Protein AF-A0A3N1HQ84-F1 (afdb_monomer_lite)

Organism: NCBI:txid763993

Structure (mmCIF, N/CA/C/O backbone):
data_AF-A0A3N1HQ84-F1
#
_entry.id   AF-A0A3N1HQ84-F1
#
loop_
_atom_site.group_PDB
_atom_site.id
_atom_site.type_symbol
_atom_site.label_atom_id
_atom_site.label_alt_id
_atom_site.label_comp_id
_atom_site.label_asym_id
_atom_site.label_entity_id
_atom_site.label_seq_id
_atom_site.pdbx_PDB_ins_code
_atom_site.Cartn_x
_atom_site.Cartn_y
_atom_site.Cartn_z
_atom_site.occupancy
_atom_site.B_iso_or_equiv
_atom_site.auth_seq_id
_atom_site.auth_comp_id
_atom_site.auth_asym_id
_atom_site.auth_atom_id
_atom_site.pdbx_PDB_model_num
ATOM 1 N N . MET A 1 1 ? -3.058 -2.959 1.083 1.00 93.50 1 MET A N 1
ATOM 2 C CA . MET A 1 1 ? -1.726 -3.457 0.682 1.00 93.50 1 MET A CA 1
ATOM 3 C C . MET A 1 1 ? -0.892 -2.262 0.289 1.00 93.50 1 MET A C 1
ATOM 5 O O . MET A 1 1 ? -1.450 -1.358 -0.310 1.00 93.50 1 MET A O 1
ATOM 9 N N . ASP A 1 2 ? 0.377 -2.243 0.658 1.00 95.50 2 ASP A N 1
ATOM 10 C CA . ASP A 1 2 ? 1.317 -1.167 0.342 1.00 95.50 2 ASP A CA 1
ATOM 11 C C . ASP A 1 2 ? 2.082 -1.415 -0.986 1.00 95.50 2 ASP A C 1
ATOM 13 O O . ASP A 1 2 ? 2.027 -2.524 -1.538 1.00 95.50 2 ASP A O 1
ATOM 17 N N . SER A 1 3 ? 2.761 -0.390 -1.516 1.00 95.62 3 SER A N 1
ATOM 18 C CA . SER A 1 3 ? 3.604 -0.446 -2.715 1.00 95.62 3 SER A CA 1
ATOM 19 C C . SER A 1 3 ? 4.719 -1.486 -2.585 1.00 95.62 3 SER A C 1
ATOM 21 O O . SER A 1 3 ? 4.910 -2.265 -3.518 1.00 95.62 3 SER A O 1
ATOM 23 N N . SER A 1 4 ? 5.362 -1.616 -1.420 1.00 95.19 4 SER A N 1
ATOM 24 C CA . SER A 1 4 ? 6.412 -2.619 -1.163 1.00 95.19 4 SER A CA 1
ATOM 25 C C . SER A 1 4 ? 5.963 -4.055 -1.484 1.00 95.19 4 SER A C 1
ATOM 27 O O . SER A 1 4 ? 6.669 -4.822 -2.146 1.00 95.19 4 SER A O 1
ATOM 29 N N . VAL A 1 5 ? 4.737 -4.426 -1.107 1.00 96.00 5 VAL A N 1
ATOM 30 C CA . VAL A 1 5 ? 4.153 -5.734 -1.445 1.00 96.00 5 VAL A CA 1
ATOM 31 C C . VAL A 1 5 ? 3.783 -5.795 -2.926 1.00 96.00 5 VAL A C 1
ATOM 33 O O . VAL A 1 5 ? 4.063 -6.794 -3.589 1.00 96.00 5 VAL A O 1
ATOM 36 N N . LEU A 1 6 ? 3.176 -4.739 -3.477 1.00 96.31 6 LEU A N 1
ATOM 37 C CA . LEU A 1 6 ? 2.746 -4.7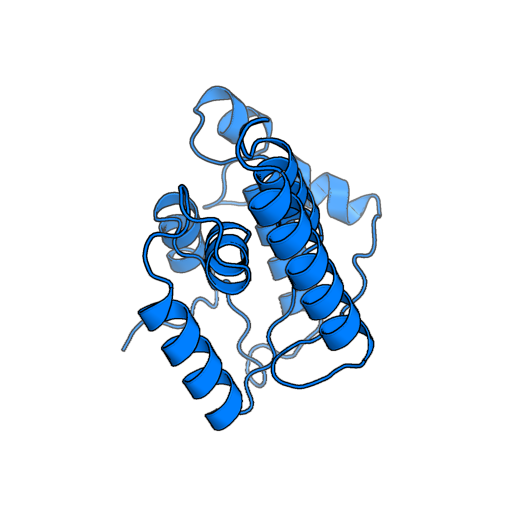11 -4.878 1.00 96.31 6 LEU A CA 1
ATOM 38 C C . LEU A 1 6 ? 3.932 -4.815 -5.858 1.00 96.31 6 LEU A C 1
ATOM 40 O O . LEU A 1 6 ? 3.831 -5.512 -6.870 1.00 96.31 6 LEU A O 1
ATOM 44 N N . ILE A 1 7 ? 5.077 -4.218 -5.517 1.00 97.00 7 ILE A N 1
ATOM 45 C CA . ILE A 1 7 ? 6.364 -4.352 -6.216 1.00 97.00 7 ILE A CA 1
ATOM 46 C C . ILE A 1 7 ? 6.785 -5.825 -6.314 1.00 97.00 7 ILE A C 1
ATOM 48 O O . ILE A 1 7 ? 7.192 -6.288 -7.385 1.00 97.00 7 ILE A O 1
ATOM 52 N N . ASN A 1 8 ? 6.629 -6.588 -5.229 1.00 96.44 8 ASN A N 1
ATOM 53 C CA . ASN A 1 8 ? 6.919 -8.023 -5.200 1.00 96.44 8 ASN A CA 1
ATOM 54 C C . ASN A 1 8 ? 5.902 -8.837 -6.014 1.00 96.44 8 ASN A C 1
ATOM 56 O O . ASN A 1 8 ? 6.293 -9.754 -6.738 1.00 96.44 8 ASN A O 1
ATOM 60 N N . VAL A 1 9 ? 4.614 -8.472 -5.969 1.00 95.38 9 VAL A N 1
ATOM 61 C CA . VAL A 1 9 ? 3.558 -9.112 -6.777 1.00 95.38 9 VAL A CA 1
ATOM 62 C C . VAL A 1 9 ? 3.862 -9.004 -8.274 1.00 95.38 9 VAL A C 1
ATOM 64 O O . VAL A 1 9 ? 3.767 -9.997 -9.000 1.00 95.38 9 VAL A O 1
ATOM 67 N N . ILE A 1 10 ? 4.258 -7.821 -8.755 1.00 96.00 10 ILE A N 1
ATOM 68 C CA . ILE A 1 10 ? 4.587 -7.629 -10.177 1.00 96.00 10 ILE A CA 1
ATOM 69 C C . ILE A 1 10 ? 6.023 -8.072 -10.517 1.00 96.00 10 ILE A C 1
ATOM 71 O O . ILE A 1 10 ? 6.321 -8.403 -11.672 1.00 96.00 10 ILE A O 1
ATOM 75 N N . GLY A 1 11 ? 6.886 -8.179 -9.506 1.00 94.12 11 GLY A N 1
ATOM 76 C CA . GLY A 1 11 ? 8.225 -8.752 -9.586 1.00 94.12 11 GLY A CA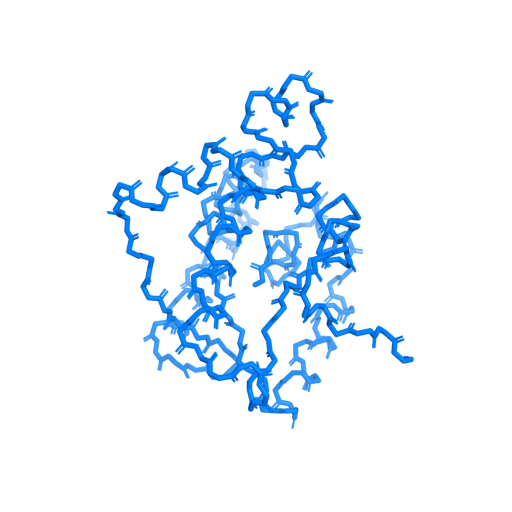 1
ATOM 77 C C . GLY A 1 11 ? 9.254 -7.823 -10.225 1.00 94.12 11 GLY A C 1
ATOM 78 O O . GLY A 1 11 ? 9.952 -8.249 -11.148 1.00 94.12 11 GLY A O 1
ATOM 79 N N . ILE A 1 12 ? 9.349 -6.571 -9.761 1.00 92.12 12 ILE A N 1
ATOM 80 C CA . ILE A 1 12 ? 10.427 -5.653 -10.172 1.00 92.12 12 ILE A CA 1
ATOM 81 C C . ILE A 1 12 ? 11.756 -6.195 -9.630 1.00 92.12 12 ILE A C 1
ATOM 83 O O . ILE A 1 12 ? 12.012 -6.129 -8.435 1.00 92.12 12 ILE A O 1
ATOM 87 N N . ARG A 1 13 ? 12.628 -6.739 -10.488 1.00 84.12 13 ARG A N 1
ATOM 88 C CA . ARG A 1 13 ? 13.791 -7.552 -10.055 1.00 84.12 13 ARG A CA 1
ATOM 89 C C . ARG A 1 13 ? 14.791 -6.838 -9.140 1.00 84.12 13 ARG A C 1
ATOM 91 O O . ARG A 1 13 ? 15.490 -7.507 -8.395 1.00 84.12 13 ARG A O 1
ATOM 98 N N . MET A 1 14 ? 14.891 -5.516 -9.240 1.00 80.50 14 MET A N 1
ATOM 99 C CA . MET A 1 14 ? 15.855 -4.720 -8.468 1.00 80.50 14 MET A CA 1
ATOM 100 C C . MET A 1 14 ? 15.326 -4.288 -7.098 1.00 80.50 14 MET A C 1
ATOM 102 O O . MET A 1 14 ? 16.087 -3.760 -6.297 1.00 80.50 14 MET A O 1
ATOM 106 N N . GLU A 1 15 ? 14.032 -4.478 -6.851 1.00 84.44 15 GLU A N 1
ATOM 107 C CA . GLU A 1 15 ? 13.332 -3.930 -5.685 1.00 84.44 15 GLU A CA 1
ATOM 108 C C . GLU A 1 15 ? 12.472 -4.977 -4.969 1.00 84.44 15 GLU A C 1
ATOM 110 O O . GLU A 1 15 ? 12.165 -4.832 -3.793 1.00 84.44 15 GLU A O 1
ATOM 115 N N . ALA A 1 16 ? 12.090 -6.053 -5.657 1.00 83.31 16 ALA A N 1
ATOM 116 C CA . ALA A 1 16 ? 11.394 -7.175 -5.059 1.00 83.31 16 ALA A CA 1
ATOM 117 C C . ALA A 1 16 ? 12.362 -7.959 -4.162 1.00 83.31 16 ALA A C 1
ATOM 119 O O . ALA A 1 16 ? 13.305 -8.587 -4.644 1.00 83.31 16 ALA A O 1
ATOM 120 N N . GLN A 1 17 ? 12.117 -7.896 -2.857 1.00 81.38 17 GLN A N 1
ATOM 121 C CA . GLN A 1 17 ? 12.962 -8.490 -1.824 1.00 81.38 17 GLN A CA 1
ATOM 122 C C . GLN A 1 17 ? 12.521 -9.904 -1.432 1.00 81.38 17 GLN A C 1
ATOM 124 O O . GLN A 1 17 ? 13.363 -10.704 -1.038 1.00 81.38 17 GLN A O 1
ATOM 129 N N . ASP A 1 18 ? 11.228 -10.225 -1.551 1.00 88.31 18 ASP A N 1
ATOM 130 C CA . ASP A 1 18 ? 10.665 -11.473 -1.026 1.00 88.31 18 ASP A CA 1
ATOM 131 C C . ASP A 1 18 ? 9.432 -11.954 -1.819 1.00 88.31 18 ASP A C 1
ATOM 133 O O . ASP A 1 18 ? 8.301 -12.057 -1.332 1.00 88.31 18 ASP A O 1
ATOM 137 N N . VAL A 1 19 ? 9.644 -12.217 -3.113 1.00 89.62 19 VAL A N 1
ATOM 138 C CA . VAL A 1 19 ? 8.583 -12.629 -4.051 1.00 89.62 19 VAL A CA 1
ATOM 139 C C . VAL A 1 19 ? 7.880 -13.907 -3.591 1.00 89.62 19 VAL A C 1
ATOM 141 O O . VAL A 1 19 ? 6.660 -14.022 -3.734 1.00 89.62 19 VAL A O 1
ATOM 144 N N . ASP A 1 20 ? 8.629 -14.868 -3.052 1.00 90.25 20 ASP A N 1
ATOM 145 C CA . ASP A 1 20 ? 8.076 -16.157 -2.646 1.00 90.25 20 ASP A CA 1
ATOM 146 C C . ASP A 1 20 ? 7.249 -16.037 -1.362 1.00 90.25 20 ASP A C 1
ATOM 148 O O . ASP A 1 20 ? 6.128 -16.560 -1.331 1.00 90.25 20 ASP A O 1
ATOM 152 N N . ALA A 1 21 ? 7.696 -15.265 -0.360 1.00 91.06 21 ALA A N 1
ATOM 153 C CA . ALA A 1 21 ? 6.867 -15.002 0.817 1.00 91.06 21 ALA A CA 1
ATOM 154 C C . ALA A 1 21 ? 5.599 -14.218 0.458 1.00 91.06 21 ALA A C 1
ATOM 156 O O . ALA A 1 21 ? 4.519 -14.527 0.964 1.00 91.06 21 ALA A O 1
ATOM 157 N N . VAL A 1 22 ? 5.674 -13.248 -0.462 1.00 93.50 22 VAL A N 1
ATOM 158 C CA . VAL A 1 22 ? 4.483 -12.509 -0.917 1.00 93.50 22 VAL A CA 1
ATOM 159 C C . VAL A 1 22 ? 3.502 -13.423 -1.651 1.00 93.50 22 VAL A C 1
ATOM 161 O O . VAL A 1 22 ? 2.293 -13.348 -1.414 1.00 93.50 22 VAL A O 1
ATOM 164 N N . ARG A 1 23 ? 3.989 -14.335 -2.498 1.00 91.94 23 ARG A N 1
ATOM 165 C CA . ARG A 1 23 ? 3.143 -15.343 -3.161 1.00 91.94 23 ARG A CA 1
ATOM 166 C C . ARG A 1 23 ? 2.473 -16.275 -2.160 1.00 91.94 23 ARG A C 1
ATOM 168 O O . ARG A 1 23 ? 1.268 -16.513 -2.270 1.00 91.94 23 ARG A O 1
ATOM 175 N N . GLN A 1 24 ? 3.220 -16.768 -1.175 1.00 93.00 24 GLN A N 1
ATOM 176 C CA . GLN A 1 24 ? 2.661 -17.585 -0.103 1.00 93.00 24 GLN A CA 1
ATOM 177 C C . GLN A 1 24 ? 1.607 -16.801 0.695 1.00 93.00 24 GLN A C 1
ATOM 179 O O . GLN A 1 24 ? 0.497 -17.295 0.903 1.00 93.00 24 GLN A O 1
ATOM 184 N N . GLY A 1 25 ? 1.907 -15.553 1.059 1.00 92.50 25 GLY A N 1
ATOM 185 C CA . GLY A 1 25 ? 1.001 -14.669 1.786 1.00 92.50 25 GLY A CA 1
ATOM 186 C C . GLY A 1 25 ? -0.283 -14.342 1.016 1.00 92.50 25 GLY A C 1
ATOM 187 O O . GLY A 1 25 ? -1.346 -14.215 1.634 1.00 92.50 25 GLY A O 1
ATOM 188 N N . LEU A 1 26 ? -0.226 -14.244 -0.320 1.00 92.25 26 LEU A N 1
ATOM 189 C CA . LEU A 1 26 ? -1.415 -14.154 -1.178 1.00 92.25 26 LEU A CA 1
ATOM 190 C C . LEU A 1 26 ? -2.228 -15.452 -1.131 1.00 92.25 26 LEU A C 1
ATOM 192 O O . LEU A 1 26 ? -3.440 -15.401 -0.930 1.00 92.25 26 LEU A O 1
ATOM 196 N N . ALA A 1 27 ? -1.581 -16.611 -1.276 1.00 92.31 27 ALA A N 1
ATOM 197 C CA . ALA A 1 27 ? -2.259 -17.907 -1.242 1.00 92.31 27 ALA A CA 1
ATOM 198 C C . ALA A 1 27 ? -2.952 -18.171 0.107 1.00 92.31 27 ALA A C 1
ATOM 200 O O . ALA A 1 27 ? -4.056 -18.713 0.154 1.00 92.31 27 ALA A O 1
ATOM 201 N N . GLU A 1 28 ? -2.330 -17.773 1.215 1.00 93.44 28 GLU A N 1
ATOM 202 C CA . GLU A 1 28 ? -2.924 -17.819 2.556 1.00 93.44 28 GLU A CA 1
ATOM 203 C C . GLU A 1 28 ? -4.141 -16.904 2.680 1.00 93.44 28 GLU A C 1
ATOM 205 O O . GLU A 1 28 ? -5.177 -17.336 3.183 1.00 93.44 28 GLU A O 1
ATOM 210 N N . ARG A 1 29 ? -4.065 -15.677 2.156 1.00 92.50 29 ARG A N 1
ATOM 211 C CA . ARG A 1 29 ? -5.195 -14.734 2.144 1.00 92.50 29 ARG A CA 1
ATOM 212 C C . ARG A 1 29 ? -6.364 -15.247 1.313 1.00 92.50 29 ARG A C 1
ATOM 214 O O . ARG A 1 29 ? -7.498 -15.166 1.771 1.00 92.50 29 ARG A O 1
ATOM 221 N N . ILE A 1 30 ? -6.094 -15.841 0.151 1.00 90.25 30 ILE A N 1
ATOM 222 C CA . ILE A 1 30 ? -7.121 -16.496 -0.671 1.00 90.25 30 ILE A CA 1
ATOM 223 C C . ILE A 1 30 ? -7.794 -17.623 0.125 1.00 90.25 30 ILE A C 1
ATOM 225 O O . ILE A 1 30 ? -9.018 -17.644 0.230 1.00 90.25 30 ILE A O 1
ATOM 229 N N . ARG A 1 31 ? -7.012 -18.524 0.742 1.00 92.12 31 ARG A N 1
ATOM 230 C CA . ARG A 1 31 ? -7.546 -19.623 1.571 1.00 92.12 31 ARG A CA 1
ATOM 231 C C . ARG A 1 31 ? -8.352 -19.120 2.770 1.00 92.12 31 ARG A C 1
ATOM 233 O O . ARG A 1 31 ? -9.372 -19.708 3.107 1.00 92.12 31 ARG A O 1
ATOM 240 N N . GLY A 1 32 ? -7.913 -18.027 3.388 1.00 91.19 32 GLY A N 1
ATOM 241 C CA . GLY A 1 32 ? -8.590 -17.376 4.509 1.00 91.19 32 GLY A CA 1
ATOM 242 C C . GLY A 1 32 ? -9.767 -16.481 4.114 1.00 91.19 32 GLY A C 1
ATOM 243 O O . GLY A 1 32 ? -10.316 -15.816 4.985 1.00 91.19 32 GLY A O 1
ATOM 244 N N . SER A 1 33 ? -10.149 -16.424 2.830 1.00 88.94 33 SER A N 1
ATOM 245 C CA . SER A 1 33 ? -11.183 -15.509 2.310 1.00 88.94 33 SER A CA 1
ATOM 246 C C . SER A 1 33 ? -10.921 -14.025 2.624 1.00 88.94 33 SER A C 1
ATOM 248 O O . SER A 1 33 ? -11.842 -13.212 2.698 1.00 88.94 33 SER A O 1
ATOM 250 N N . VAL A 1 34 ? -9.650 -13.653 2.787 1.00 92.12 34 VAL A N 1
ATOM 251 C CA . VAL A 1 34 ? -9.217 -12.275 3.019 1.00 92.12 34 VAL A CA 1
ATOM 252 C C . VAL A 1 34 ? -9.244 -11.515 1.698 1.00 92.12 34 VAL A C 1
ATOM 254 O O . VAL A 1 34 ? -8.657 -11.937 0.699 1.00 92.12 34 VAL A O 1
ATOM 257 N N . ARG A 1 35 ? -9.894 -10.351 1.706 1.00 92.12 35 ARG A N 1
ATOM 258 C CA . ARG A 1 35 ? -9.892 -9.412 0.581 1.00 92.12 35 ARG A CA 1
ATOM 259 C C . ARG A 1 35 ? -8.712 -8.447 0.700 1.00 92.12 35 ARG A C 1
ATOM 261 O O . ARG A 1 35 ? -8.438 -7.919 1.774 1.00 92.12 35 ARG A O 1
ATOM 268 N N . VAL A 1 36 ? -8.031 -8.194 -0.411 1.00 94.38 36 VAL A N 1
ATOM 269 C CA . VAL A 1 36 ? -6.856 -7.322 -0.502 1.00 94.38 36 VAL A CA 1
ATOM 270 C C . VAL A 1 36 ? -7.226 -6.066 -1.278 1.00 94.38 36 VAL A C 1
ATOM 272 O O . VAL A 1 36 ? -7.349 -6.094 -2.501 1.00 94.38 36 VAL A O 1
ATOM 275 N N . GLN A 1 37 ? -7.388 -4.956 -0.559 1.00 93.19 37 GLN A N 1
ATOM 276 C CA . GLN A 1 37 ? -7.563 -3.639 -1.168 1.00 93.19 37 GLN A CA 1
ATOM 277 C C . GLN A 1 37 ? -6.217 -3.048 -1.604 1.00 93.19 37 GLN A C 1
ATOM 279 O O . GLN A 1 37 ? -5.217 -3.149 -0.879 1.00 93.19 37 GLN A O 1
ATOM 284 N N . ILE A 1 38 ? -6.231 -2.396 -2.769 1.00 93.31 38 ILE A N 1
ATOM 285 C CA . ILE A 1 38 ? -5.104 -1.653 -3.339 1.00 93.31 38 ILE A CA 1
ATOM 286 C C . ILE A 1 38 ? -5.392 -0.144 -3.199 1.00 93.31 38 ILE A C 1
ATOM 288 O O . ILE A 1 38 ? -6.259 0.361 -3.913 1.00 93.31 38 ILE A O 1
ATOM 292 N N . PRO A 1 39 ? -4.729 0.563 -2.265 1.00 93.25 39 PRO A N 1
ATOM 293 C CA . PRO A 1 39 ? -4.812 2.016 -2.120 1.00 93.25 39 PRO A CA 1
ATOM 294 C C . PRO A 1 39 ? -4.278 2.739 -3.356 1.00 93.25 39 PRO A C 1
ATOM 296 O O . PRO A 1 39 ? -3.428 2.206 -4.078 1.00 93.25 39 PRO A O 1
ATOM 299 N N . VAL A 1 40 ? -4.721 3.978 -3.580 1.00 92.12 40 VAL A N 1
ATOM 300 C CA . VAL A 1 40 ? -4.279 4.745 -4.758 1.00 92.12 40 VAL A CA 1
ATOM 301 C C . VAL A 1 40 ? -2.791 5.095 -4.683 1.00 92.12 40 VAL A C 1
ATOM 303 O O . VAL A 1 40 ? -2.104 5.024 -5.702 1.00 92.12 40 VAL A O 1
ATOM 306 N N . ALA A 1 41 ? -2.281 5.400 -3.483 1.00 94.25 41 ALA A N 1
ATOM 307 C CA . ALA A 1 41 ? -0.859 5.662 -3.244 1.00 94.25 41 ALA A CA 1
ATOM 308 C C . ALA A 1 41 ? 0.008 4.501 -3.743 1.00 94.25 41 ALA A C 1
ATOM 310 O O . ALA A 1 41 ? 0.883 4.706 -4.582 1.00 94.25 41 ALA A O 1
ATOM 311 N N . ALA A 1 42 ? -0.331 3.271 -3.343 1.00 95.81 42 ALA A N 1
ATOM 312 C CA . ALA A 1 42 ? 0.409 2.079 -3.740 1.00 95.81 42 ALA A CA 1
ATOM 313 C C . ALA A 1 42 ? 0.445 1.888 -5.267 1.00 95.81 42 ALA A C 1
ATOM 315 O O . ALA A 1 42 ? 1.468 1.476 -5.818 1.00 95.81 42 ALA A O 1
ATOM 316 N N . VAL A 1 43 ? -0.651 2.209 -5.970 1.00 95.62 43 VAL A N 1
ATOM 317 C CA . VAL A 1 43 ? -0.699 2.170 -7.442 1.00 95.62 43 VAL A CA 1
ATOM 318 C C . VAL A 1 43 ? 0.250 3.199 -8.052 1.00 95.62 43 VAL A C 1
ATOM 320 O O . VAL A 1 43 ? 1.025 2.855 -8.946 1.00 95.62 43 VAL A O 1
ATOM 323 N N . ILE A 1 44 ? 0.184 4.451 -7.589 1.00 95.56 44 ILE A N 1
ATOM 324 C CA . ILE A 1 44 ? 0.981 5.559 -8.132 1.00 95.56 44 ILE A CA 1
ATOM 325 C C . ILE A 1 44 ? 2.472 5.316 -7.889 1.00 95.56 44 ILE A C 1
ATOM 327 O O . ILE A 1 44 ? 3.264 5.416 -8.827 1.00 95.56 44 ILE A O 1
ATOM 331 N N . GLU A 1 45 ? 2.854 4.946 -6.671 1.00 96.31 45 GLU A N 1
ATOM 332 C CA . GLU A 1 45 ? 4.248 4.675 -6.311 1.00 96.31 45 GLU A CA 1
ATOM 333 C C . GLU A 1 45 ? 4.805 3.492 -7.092 1.00 96.31 45 GLU A C 1
ATOM 335 O O . GLU A 1 45 ? 5.842 3.612 -7.746 1.00 96.31 45 GLU A O 1
ATOM 340 N N . THR A 1 46 ? 4.077 2.372 -7.138 1.00 97.31 46 THR A N 1
ATOM 341 C CA . THR A 1 46 ? 4.519 1.204 -7.912 1.00 97.31 46 THR A CA 1
ATOM 342 C C . THR A 1 46 ? 4.678 1.555 -9.394 1.00 97.31 46 THR A C 1
ATOM 344 O O . THR A 1 46 ? 5.642 1.134 -10.034 1.00 97.31 46 THR A O 1
ATOM 347 N N . ALA A 1 47 ? 3.783 2.371 -9.962 1.00 97.38 47 ALA A N 1
ATOM 348 C CA .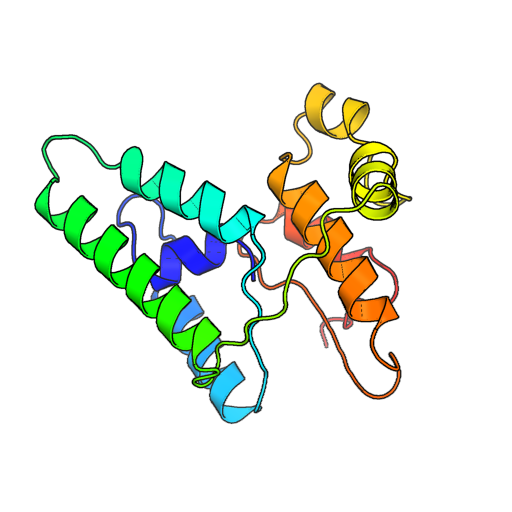 ALA A 1 47 ? 3.913 2.832 -11.343 1.00 97.38 47 ALA A CA 1
ATOM 349 C C . ALA A 1 47 ? 5.169 3.698 -11.560 1.00 97.38 47 ALA A C 1
ATOM 351 O O . ALA A 1 47 ? 5.814 3.587 -12.607 1.00 97.38 47 ALA A O 1
ATOM 352 N N . GLN A 1 48 ? 5.549 4.532 -10.588 1.00 96.38 48 GLN A N 1
ATOM 353 C CA . GLN A 1 48 ? 6.801 5.293 -10.638 1.00 96.38 48 GLN A CA 1
ATOM 354 C C . GLN A 1 48 ? 8.025 4.371 -10.577 1.00 96.38 48 GLN A C 1
ATOM 356 O O . GLN A 1 48 ? 8.965 4.560 -11.350 1.00 96.38 48 GLN A O 1
ATOM 361 N N . HIS A 1 49 ? 8.002 3.334 -9.737 1.00 95.94 49 HIS A N 1
ATOM 362 C CA . HIS A 1 49 ? 9.054 2.315 -9.703 1.00 95.94 49 HIS A CA 1
ATOM 363 C C . HIS A 1 49 ? 9.200 1.585 -11.044 1.00 95.94 49 HIS A C 1
ATOM 365 O O . HIS A 1 49 ? 10.309 1.458 -11.566 1.00 95.94 49 HIS A O 1
ATOM 371 N N . VAL A 1 50 ? 8.087 1.217 -11.688 1.00 96.94 50 VAL A N 1
ATOM 372 C CA . VAL A 1 50 ? 8.114 0.645 -13.046 1.00 96.94 50 VAL A CA 1
ATOM 373 C C . VAL A 1 50 ? 8.775 1.600 -14.047 1.00 96.94 50 VAL A C 1
ATOM 375 O O . VAL A 1 50 ? 9.582 1.164 -14.868 1.00 96.94 50 VAL A O 1
ATOM 378 N N . GLN A 1 51 ? 8.489 2.904 -13.985 1.00 96.12 51 GLN A N 1
ATOM 379 C CA . GLN A 1 51 ? 9.122 3.891 -14.872 1.00 96.12 51 GLN A CA 1
ATOM 380 C C . GLN A 1 51 ? 10.631 4.030 -14.636 1.00 96.12 51 GLN A C 1
ATOM 382 O O . GLN A 1 51 ? 11.373 4.239 -15.597 1.00 96.12 51 GLN A O 1
ATOM 387 N N . ARG A 1 52 ? 11.090 3.875 -13.388 1.00 95.38 52 ARG A N 1
ATOM 388 C CA . ARG A 1 52 ? 12.513 3.934 -13.016 1.00 95.38 52 ARG A CA 1
ATOM 389 C C . ARG A 1 52 ? 13.323 2.713 -13.471 1.00 95.38 52 ARG A C 1
ATOM 391 O O . ARG A 1 52 ? 14.552 2.768 -13.422 1.00 95.38 52 ARG A O 1
ATOM 398 N N . ILE A 1 53 ? 12.685 1.644 -13.966 1.00 94.50 53 ILE A N 1
ATOM 399 C CA . ILE A 1 53 ? 13.394 0.488 -14.540 1.00 94.50 53 ILE A CA 1
ATOM 400 C C . ILE A 1 53 ? 14.315 0.965 -15.685 1.00 94.50 53 ILE A C 1
ATOM 402 O O . ILE A 1 53 ? 13.816 1.569 -16.647 1.00 94.50 53 ILE A O 1
ATOM 406 N N . PRO A 1 54 ? 15.634 0.661 -15.632 1.00 93.38 54 PRO A N 1
ATOM 407 C CA . PRO A 1 54 ? 16.627 1.195 -16.564 1.00 93.38 54 PRO A CA 1
ATOM 408 C C . PRO A 1 54 ? 16.265 1.023 -18.042 1.00 93.38 54 PRO A C 1
ATOM 410 O O . PRO A 1 54 ? 15.656 0.029 -18.441 1.00 93.38 54 PRO A O 1
ATOM 413 N N . ALA A 1 55 ? 16.700 1.963 -18.888 1.00 87.75 55 ALA A N 1
ATOM 414 C CA . ALA A 1 55 ? 16.406 1.964 -20.325 1.00 87.75 55 ALA A CA 1
ATOM 415 C C . ALA A 1 55 ? 16.807 0.656 -21.036 1.00 87.75 55 ALA A C 1
ATOM 417 O O . ALA A 1 55 ? 16.063 0.187 -21.894 1.00 87.75 55 ALA A O 1
ATOM 418 N N . GLY A 1 56 ? 17.915 0.030 -20.618 1.00 92.31 56 GLY A N 1
ATOM 419 C CA . GLY A 1 56 ? 18.378 -1.263 -21.138 1.00 92.31 56 GLY A CA 1
ATOM 420 C C . GLY A 1 56 ? 17.484 -2.466 -20.798 1.00 92.31 56 GLY A C 1
ATOM 421 O O . GLY A 1 56 ? 17.679 -3.533 -21.361 1.00 92.31 56 GLY A O 1
ATOM 422 N N . ASN A 1 57 ? 16.483 -2.300 -19.927 1.00 93.12 57 ASN A N 1
ATOM 423 C CA . ASN A 1 57 ? 15.566 -3.351 -19.473 1.00 93.12 57 ASN A CA 1
ATOM 424 C C . ASN A 1 57 ? 14.120 -3.092 -19.945 1.00 93.12 57 ASN A C 1
ATOM 426 O O . ASN A 1 57 ? 13.162 -3.266 -19.187 1.00 93.12 57 ASN A O 1
ATOM 430 N N . GLY A 1 58 ? 13.948 -2.651 -21.196 1.00 94.56 58 GLY A N 1
ATOM 431 C CA . GLY A 1 58 ? 12.646 -2.271 -21.764 1.00 94.56 58 GLY A CA 1
ATOM 432 C C . GLY A 1 58 ? 11.578 -3.369 -21.696 1.00 94.56 58 GLY A C 1
ATOM 433 O O . GLY A 1 58 ? 10.449 -3.092 -21.289 1.00 94.56 58 GLY A O 1
ATOM 434 N N . ASP A 1 59 ? 11.942 -4.615 -22.003 1.00 96.31 59 ASP A N 1
ATOM 435 C CA . ASP A 1 59 ? 11.015 -5.754 -21.937 1.00 96.31 59 ASP A CA 1
ATOM 436 C C . ASP A 1 59 ? 10.566 -6.040 -20.502 1.00 96.31 59 ASP A C 1
ATOM 438 O O . ASP A 1 59 ? 9.390 -6.299 -20.247 1.00 96.31 59 ASP A O 1
ATOM 442 N N . HIS A 1 60 ? 11.480 -5.919 -19.534 1.00 96.06 60 HIS A N 1
ATOM 443 C CA . HIS A 1 60 ? 11.140 -6.067 -18.121 1.00 96.06 60 HIS A CA 1
ATOM 444 C C . HIS A 1 60 ? 10.193 -4.958 -17.652 1.00 96.06 60 HIS A C 1
ATOM 446 O O . HIS A 1 60 ? 9.217 -5.241 -16.955 1.00 96.06 60 HIS A O 1
ATOM 452 N N . ARG A 1 61 ? 10.442 -3.711 -18.077 1.00 96.94 61 ARG A N 1
ATOM 453 C CA . ARG A 1 61 ? 9.562 -2.572 -17.792 1.00 96.94 61 ARG A CA 1
ATOM 454 C C . ARG A 1 61 ? 8.161 -2.794 -18.355 1.00 96.94 61 ARG A C 1
ATOM 456 O O . ARG A 1 61 ? 7.186 -2.613 -17.628 1.00 96.94 61 ARG A O 1
ATOM 463 N N . ARG A 1 62 ? 8.055 -3.237 -19.614 1.00 97.56 62 ARG A N 1
ATOM 464 C CA . ARG A 1 62 ? 6.770 -3.588 -20.239 1.00 97.56 62 ARG A CA 1
ATOM 465 C C . ARG A 1 62 ? 6.058 -4.693 -19.455 1.00 97.56 62 ARG A C 1
ATOM 467 O O . ARG A 1 62 ? 4.905 -4.504 -19.083 1.00 97.56 62 ARG A O 1
ATOM 474 N N . ALA A 1 63 ? 6.749 -5.786 -19.138 1.00 97.75 63 ALA A N 1
ATOM 475 C CA . ALA A 1 63 ? 6.161 -6.900 -18.397 1.00 97.75 63 ALA A CA 1
ATOM 476 C C . ALA A 1 63 ? 5.649 -6.481 -17.005 1.00 97.75 63 ALA A C 1
ATOM 478 O O . ALA A 1 63 ? 4.592 -6.936 -16.570 1.00 97.75 63 ALA A O 1
ATOM 479 N N . CYS A 1 64 ? 6.362 -5.599 -16.296 1.00 97.81 64 CYS A N 1
ATOM 480 C CA . CYS A 1 64 ? 5.898 -5.079 -15.006 1.00 97.81 64 CYS A CA 1
ATOM 481 C C . CYS A 1 64 ? 4.662 -4.182 -15.159 1.00 97.81 64 CYS A C 1
ATOM 483 O O . CYS A 1 64 ? 3.721 -4.313 -14.379 1.00 97.81 64 CYS A O 1
ATOM 485 N N . ALA A 1 65 ? 4.627 -3.319 -16.180 1.00 98.12 65 ALA A N 1
ATOM 486 C CA . ALA A 1 65 ? 3.463 -2.482 -16.474 1.00 98.12 65 ALA A CA 1
ATOM 487 C C . ALA A 1 65 ? 2.219 -3.319 -16.826 1.00 98.12 65 ALA A C 1
ATOM 489 O O . ALA A 1 65 ? 1.122 -3.033 -16.346 1.00 98.12 65 ALA A O 1
ATOM 490 N N . GLU A 1 66 ? 2.388 -4.380 -17.619 1.00 98.50 66 GLU A N 1
ATOM 491 C CA . GLU A 1 66 ? 1.314 -5.318 -17.967 1.00 98.50 66 GLU A CA 1
ATOM 492 C C . GLU A 1 66 ? 0.765 -6.029 -16.727 1.00 98.50 66 GLU A C 1
ATOM 494 O O . GLU A 1 66 ? -0.450 -6.083 -16.540 1.00 98.50 66 GLU A O 1
ATOM 499 N N . LYS A 1 67 ? 1.643 -6.505 -15.835 1.00 97.75 67 LYS A N 1
ATOM 500 C CA . LYS A 1 67 ? 1.231 -7.126 -14.568 1.00 97.75 67 LYS A CA 1
ATOM 501 C C . LYS A 1 67 ? 0.519 -6.150 -13.639 1.00 97.75 67 LYS A C 1
ATOM 503 O O . LYS A 1 67 ? -0.517 -6.508 -13.088 1.00 97.75 67 LYS A O 1
ATOM 508 N N . LEU A 1 68 ? 1.030 -4.925 -13.487 1.00 97.88 68 LEU A N 1
ATOM 509 C CA . LEU A 1 68 ? 0.374 -3.892 -12.682 1.00 97.88 68 LEU A CA 1
ATOM 510 C C . LEU A 1 68 ? -1.025 -3.583 -13.232 1.00 97.88 68 LEU A C 1
ATOM 512 O O . LEU A 1 68 ? -1.994 -3.549 -12.478 1.00 97.88 68 LEU A O 1
ATOM 516 N N . SER A 1 69 ? -1.149 -3.438 -14.556 1.00 98.00 69 SER A N 1
ATOM 517 C CA . SER A 1 69 ? -2.446 -3.265 -15.217 1.00 98.00 69 SER A CA 1
ATOM 518 C C . SER A 1 69 ? -3.380 -4.453 -14.970 1.00 98.00 69 SER A C 1
ATOM 520 O O . SER A 1 69 ? -4.559 -4.242 -14.692 1.00 98.00 69 SER A O 1
ATOM 522 N N . GLY A 1 70 ? -2.863 -5.683 -15.042 1.00 97.25 70 GLY A N 1
ATOM 523 C CA . GLY A 1 70 ? -3.604 -6.906 -14.732 1.00 97.25 70 GLY A CA 1
ATOM 524 C C . GLY A 1 70 ? -4.174 -6.883 -13.316 1.00 97.25 70 GLY A C 1
ATOM 525 O O . GLY A 1 70 ? -5.386 -6.926 -13.155 1.00 97.25 70 GLY A O 1
ATOM 526 N N . VAL A 1 71 ? -3.323 -6.674 -12.309 1.00 95.81 71 VAL A N 1
ATOM 527 C CA . VAL A 1 71 ? -3.735 -6.610 -10.896 1.00 95.81 71 VAL A CA 1
ATOM 528 C C . VAL A 1 71 ? -4.825 -5.552 -10.662 1.00 95.81 71 VAL A C 1
ATOM 530 O O . VAL A 1 71 ? -5.804 -5.813 -9.963 1.00 95.81 71 VAL A O 1
ATOM 533 N N . ILE A 1 72 ? -4.710 -4.370 -11.279 1.00 95.88 72 ILE A N 1
ATOM 534 C CA . ILE A 1 72 ? -5.732 -3.314 -11.170 1.00 95.88 72 ILE A CA 1
ATOM 535 C C . ILE A 1 72 ? -7.054 -3.759 -11.811 1.00 95.88 72 ILE A C 1
ATOM 537 O O . ILE A 1 72 ? -8.119 -3.563 -11.226 1.00 95.88 72 ILE A O 1
ATOM 541 N N . LYS A 1 73 ? -7.013 -4.377 -12.998 1.00 96.81 73 LYS A N 1
ATOM 542 C CA . LYS A 1 73 ? -8.216 -4.902 -13.666 1.00 96.81 73 LYS A CA 1
ATOM 543 C C . LYS A 1 73 ? -8.878 -6.011 -12.854 1.00 96.81 73 LYS A C 1
ATOM 545 O O . LYS A 1 73 ? -10.104 -6.060 -12.802 1.00 96.81 73 LYS A O 1
ATOM 550 N N . ASP A 1 74 ? -8.100 -6.882 -12.225 1.00 95.44 74 ASP A N 1
ATOM 551 C CA . ASP A 1 74 ? -8.611 -7.958 -11.374 1.00 95.44 74 ASP A CA 1
ATOM 552 C C . ASP A 1 74 ? -9.298 -7.373 -10.129 1.00 95.44 74 ASP A C 1
ATOM 554 O O . ASP A 1 74 ? -10.412 -7.772 -9.786 1.00 95.44 74 ASP A O 1
ATOM 558 N N . ALA A 1 75 ? -8.702 -6.342 -9.514 1.00 94.38 75 ALA A N 1
ATOM 559 C CA . ALA A 1 75 ? -9.308 -5.609 -8.401 1.00 94.38 75 ALA A CA 1
ATOM 560 C C . ALA A 1 75 ? -10.638 -4.950 -8.789 1.00 94.38 75 ALA A C 1
ATOM 562 O O . ALA A 1 75 ? -11.615 -5.066 -8.047 1.00 94.38 75 ALA A O 1
ATOM 563 N N . LEU A 1 76 ? -10.695 -4.306 -9.960 1.00 93.94 76 LEU A N 1
ATOM 564 C CA . LEU A 1 76 ? -11.914 -3.687 -10.496 1.00 93.94 76 LEU A CA 1
ATOM 565 C C . LEU A 1 76 ? -13.011 -4.714 -10.808 1.00 93.94 76 LEU A C 1
ATOM 567 O O . LEU A 1 76 ? -14.191 -4.410 -10.654 1.00 93.94 76 LEU A O 1
ATOM 571 N N . ARG A 1 77 ? -12.634 -5.933 -11.214 1.00 94.88 77 ARG A N 1
ATOM 572 C CA . ARG A 1 77 ? -13.557 -7.062 -11.415 1.00 94.88 77 ARG A CA 1
ATOM 573 C C . ARG A 1 77 ? -13.953 -7.763 -10.111 1.00 94.88 77 ARG A C 1
ATOM 575 O O . ARG A 1 77 ? -14.858 -8.592 -10.118 1.00 94.88 77 ARG A O 1
ATOM 582 N N . GLY A 1 78 ? -13.296 -7.441 -8.997 1.00 89.62 78 GLY A N 1
ATOM 583 C CA . GLY A 1 78 ? -13.512 -8.095 -7.709 1.00 89.62 78 GLY A CA 1
ATOM 584 C C . GLY A 1 78 ? -12.997 -9.537 -7.656 1.00 89.62 78 GLY A C 1
ATOM 585 O O . GLY A 1 78 ? -13.476 -10.316 -6.823 1.00 89.62 78 GLY A O 1
ATOM 586 N N . GLU A 1 79 ? -12.039 -9.895 -8.511 1.00 90.62 79 GLU A N 1
ATOM 587 C CA . GLU A 1 79 ? -11.435 -11.228 -8.561 1.00 90.62 79 GLU A CA 1
ATOM 588 C C . GLU A 1 79 ? -10.556 -11.463 -7.332 1.00 90.62 79 GLU A C 1
ATOM 590 O O . GLU A 1 79 ? -9.711 -10.640 -6.992 1.00 90.62 79 GLU A O 1
ATOM 595 N N . ALA A 1 80 ? -10.763 -12.584 -6.636 1.00 83.31 80 ALA A N 1
ATOM 596 C CA . ALA A 1 80 ? -10.025 -12.880 -5.414 1.00 83.31 80 ALA A CA 1
ATOM 597 C C . ALA A 1 80 ? -8.506 -12.995 -5.680 1.00 83.31 80 ALA A C 1
ATOM 599 O O . ALA A 1 80 ? -8.108 -13.572 -6.691 1.00 83.31 80 ALA A O 1
ATOM 600 N N . PRO A 1 81 ? -7.648 -12.502 -4.766 1.00 90.69 81 PRO A N 1
ATOM 601 C CA . PRO A 1 81 ? -7.986 -11.883 -3.481 1.00 90.69 81 PRO A CA 1
ATOM 602 C C . PRO A 1 81 ? -8.320 -10.386 -3.588 1.00 90.69 81 PRO A C 1
ATOM 604 O O . PRO A 1 81 ? -8.657 -9.763 -2.585 1.00 90.69 81 PRO A O 1
ATOM 607 N N . TRP A 1 82 ? -8.222 -9.790 -4.769 1.00 93.38 82 TRP A N 1
ATOM 608 C CA . TRP A 1 82 ? -8.260 -8.350 -4.976 1.00 93.38 82 TRP A CA 1
ATOM 609 C C . TRP A 1 82 ? -9.631 -7.740 -4.707 1.00 93.38 82 TRP A C 1
ATOM 611 O O . TRP A 1 82 ? -10.677 -8.297 -5.031 1.00 93.38 82 TRP A O 1
ATOM 621 N N . ALA A 1 83 ? -9.643 -6.553 -4.119 1.00 88.75 83 ALA A N 1
ATOM 622 C CA . ALA A 1 83 ? -10.842 -5.754 -3.944 1.00 88.75 83 ALA A CA 1
ATOM 623 C C . ALA A 1 83 ? -10.568 -4.311 -4.355 1.00 88.75 83 ALA A C 1
ATOM 625 O O . ALA A 1 83 ? -9.532 -3.739 -4.013 1.00 88.75 83 ALA A O 1
ATOM 626 N N . PHE A 1 84 ? -11.529 -3.717 -5.052 1.00 90.00 84 PHE A N 1
ATOM 627 C CA . PHE A 1 84 ? -11.544 -2.291 -5.318 1.00 90.00 84 PHE A CA 1
ATOM 628 C C . PHE A 1 84 ? -12.559 -1.605 -4.409 1.00 90.00 84 PHE A C 1
ATOM 630 O O . PHE A 1 84 ? -13.717 -2.014 -4.319 1.00 90.00 84 PHE A O 1
ATOM 637 N N . ARG A 1 85 ? -12.121 -0.533 -3.754 1.00 87.25 85 ARG A N 1
ATOM 638 C CA . ARG A 1 85 ? -12.984 0.375 -3.006 1.00 87.25 85 ARG A CA 1
ATOM 639 C C . ARG A 1 85 ? -12.547 1.787 -3.352 1.00 87.25 85 ARG A C 1
ATOM 641 O O . ARG A 1 85 ? -11.369 2.105 -3.225 1.00 87.25 85 ARG A O 1
ATOM 648 N N . GLY A 1 86 ? -13.480 2.603 -3.831 1.00 85.06 86 GLY A N 1
ATOM 649 C CA . GLY A 1 86 ? -13.169 3.960 -4.268 1.00 85.06 86 GLY A CA 1
ATOM 650 C C . GLY A 1 86 ? -12.602 4.806 -3.128 1.00 85.06 86 GLY A C 1
ATOM 651 O O . GLY A 1 86 ? -13.123 4.783 -2.008 1.00 85.06 86 GLY A O 1
ATOM 652 N N . LEU A 1 87 ? -11.554 5.573 -3.429 1.00 85.44 87 LEU A N 1
ATOM 653 C CA . LEU A 1 87 ? -11.094 6.651 -2.566 1.00 85.44 87 LEU A CA 1
ATOM 654 C C . LEU A 1 87 ? -11.996 7.866 -2.771 1.00 85.44 87 LEU A C 1
ATOM 656 O O . LEU A 1 87 ? -12.103 8.391 -3.878 1.00 85.44 87 LEU A O 1
ATOM 660 N N . HIS A 1 88 ? -12.632 8.327 -1.700 1.00 88.31 88 HIS A N 1
ATOM 661 C CA . HIS A 1 88 ? -13.369 9.584 -1.721 1.00 88.31 88 HIS A CA 1
ATOM 662 C C . HIS A 1 88 ? -12.379 10.713 -1.437 1.00 88.31 88 HIS A C 1
ATOM 664 O O . HIS A 1 88 ? -12.009 10.940 -0.285 1.00 88.31 88 HIS A O 1
ATOM 670 N N . TRP A 1 89 ? -11.912 11.366 -2.502 1.00 90.75 89 TRP A N 1
ATOM 671 C CA . TRP A 1 89 ? -11.055 12.544 -2.414 1.00 90.75 89 TRP A CA 1
ATOM 672 C C . TRP A 1 89 ? -11.894 13.763 -2.025 1.00 90.75 89 TRP A C 1
ATOM 674 O O . TRP A 1 89 ? -12.522 14.400 -2.871 1.00 90.75 89 TRP A O 1
ATOM 684 N N . ASP A 1 90 ? -11.941 14.044 -0.728 1.00 95.31 90 ASP A N 1
ATOM 685 C CA . ASP A 1 90 ? -12.705 15.140 -0.142 1.00 95.31 90 ASP A CA 1
ATOM 686 C C . ASP A 1 90 ? -11.856 15.954 0.846 1.00 95.31 90 ASP A C 1
ATOM 688 O O . ASP A 1 90 ? -10.731 15.585 1.195 1.00 95.31 90 ASP A O 1
ATOM 692 N N . GLU A 1 91 ? -12.395 17.088 1.299 1.00 97.06 91 GLU A N 1
ATOM 693 C CA . GLU A 1 91 ? -11.722 17.967 2.261 1.00 97.06 91 GLU A CA 1
ATOM 694 C C . GLU A 1 91 ? -11.337 17.226 3.546 1.00 97.06 91 GLU A C 1
ATOM 696 O O . GLU A 1 91 ? -10.241 17.414 4.068 1.00 97.06 91 GLU A O 1
ATOM 701 N N . ALA A 1 92 ? -12.210 16.353 4.048 1.00 94.69 92 ALA A N 1
ATOM 702 C CA . ALA A 1 92 ? -11.940 15.612 5.269 1.00 94.69 92 ALA A CA 1
ATOM 703 C C . ALA A 1 92 ? -10.779 14.616 5.093 1.00 94.69 92 ALA A C 1
ATOM 705 O O . ALA A 1 92 ? -10.087 14.319 6.061 1.00 94.69 92 ALA A O 1
ATOM 706 N N . LEU A 1 93 ? -10.557 14.075 3.888 1.00 94.62 93 LEU A N 1
ATOM 707 C CA . LEU A 1 93 ? -9.441 13.168 3.609 1.00 94.62 93 LEU A CA 1
ATOM 708 C C . LEU A 1 93 ? -8.154 13.976 3.601 1.00 94.62 93 LEU A C 1
ATOM 710 O O . LEU A 1 93 ? -7.174 13.554 4.196 1.00 94.62 93 LEU A O 1
ATOM 714 N N . LEU A 1 94 ? -8.179 15.142 2.954 1.00 96.62 94 LEU A N 1
ATOM 715 C CA . LEU A 1 94 ? -7.038 16.045 2.901 1.00 96.62 94 LEU A CA 1
ATOM 716 C C . LEU A 1 94 ? -6.649 16.570 4.283 1.00 96.62 94 LEU A C 1
ATOM 718 O O . LEU A 1 94 ? -5.463 16.646 4.582 1.00 96.62 94 LEU A O 1
ATOM 722 N N . ARG A 1 95 ? -7.624 16.884 5.141 1.00 97.12 95 ARG A N 1
ATOM 723 C CA . ARG A 1 95 ? -7.353 17.256 6.535 1.00 97.12 95 ARG A CA 1
ATOM 724 C C . ARG A 1 95 ? -6.719 16.106 7.310 1.00 97.12 95 ARG A C 1
ATOM 726 O O . ARG A 1 95 ? -5.667 16.306 7.895 1.00 97.12 95 ARG A O 1
ATOM 733 N N . ASP A 1 96 ? -7.286 14.899 7.247 1.00 95.81 96 ASP A N 1
ATOM 734 C CA . ASP A 1 96 ? -6.694 13.723 7.909 1.00 95.81 96 ASP A CA 1
ATOM 735 C C . ASP A 1 96 ? -5.282 13.414 7.380 1.00 95.81 96 ASP A C 1
ATOM 737 O O . ASP A 1 96 ? -4.379 13.133 8.162 1.00 95.81 96 ASP A O 1
ATOM 741 N N . PHE A 1 97 ? -5.072 13.556 6.066 1.00 96.25 97 PHE A N 1
ATOM 742 C CA . PHE A 1 97 ? -3.776 13.406 5.409 1.00 96.25 97 PHE A CA 1
ATOM 743 C C . PHE A 1 97 ? -2.725 14.395 5.936 1.00 96.25 97 PHE A C 1
ATOM 745 O O . PHE A 1 97 ? -1.590 13.988 6.187 1.00 96.25 97 PHE A O 1
ATOM 752 N N . LEU A 1 98 ? -3.096 15.667 6.109 1.00 97.38 98 LEU A N 1
ATOM 753 C CA . LEU A 1 98 ? -2.193 16.732 6.552 1.00 97.38 98 LEU A CA 1
ATOM 754 C C . LEU A 1 98 ? -1.951 16.714 8.061 1.00 97.38 98 LEU A C 1
ATOM 756 O O . LEU A 1 98 ? -0.802 16.785 8.500 1.00 97.38 98 LEU A O 1
ATOM 760 N N . ASP A 1 99 ? -3.025 16.631 8.838 1.00 96.19 99 ASP A N 1
ATOM 761 C CA . ASP A 1 99 ? -2.982 16.809 10.285 1.00 96.19 99 ASP A CA 1
ATOM 762 C C . ASP A 1 99 ? -2.509 15.525 10.976 1.00 96.19 99 ASP A C 1
ATOM 764 O O . ASP A 1 99 ? -1.685 15.589 11.887 1.00 96.19 99 ASP A O 1
ATOM 768 N N . GLN A 1 100 ? -2.978 14.362 10.500 1.00 93.31 100 GLN A N 1
ATOM 769 C CA . GLN A 1 100 ? -2.789 13.051 11.127 1.00 93.31 100 GLN A CA 1
ATOM 770 C C . GLN A 1 100 ? -3.159 13.054 12.627 1.00 93.31 100 GLN A C 1
ATOM 772 O O . GLN A 1 100 ? -3.589 14.046 13.213 1.00 93.31 100 GLN A O 1
ATOM 777 N N . ALA A 1 101 ? -3.052 11.900 13.279 1.00 89.44 101 ALA A N 1
ATOM 778 C CA . ALA A 1 101 ? -3.240 11.799 14.721 1.00 89.44 101 ALA A CA 1
ATOM 779 C C . ALA A 1 101 ? -2.177 10.873 15.316 1.00 89.44 101 ALA A C 1
ATOM 781 O O . ALA A 1 101 ? -1.838 9.869 14.672 1.00 89.44 101 ALA A O 1
ATOM 782 N N . PRO A 1 102 ? -1.696 11.148 16.548 1.00 88.44 102 PRO A N 1
ATOM 783 C CA . PRO A 1 102 ? -0.766 10.265 17.234 1.00 88.44 102 PRO A CA 1
ATOM 784 C C . PRO A 1 102 ? -1.250 8.805 17.209 1.00 88.44 102 PRO A C 1
ATOM 786 O O . PRO A 1 102 ? -2.445 8.554 17.399 1.00 88.44 102 PRO A O 1
ATOM 789 N N . PRO A 1 103 ? -0.355 7.832 16.975 1.00 90.88 103 PRO A N 1
ATOM 790 C CA . PRO A 1 103 ? 1.109 7.953 16.926 1.00 90.88 103 PRO A CA 1
ATOM 791 C C . PRO A 1 103 ? 1.690 8.414 15.573 1.00 90.88 103 PRO A C 1
ATOM 793 O O . PRO A 1 103 ? 2.907 8.498 15.445 1.00 90.88 103 PRO A O 1
ATOM 796 N N . VAL A 1 104 ? 0.862 8.701 14.564 1.00 93.44 104 VAL A N 1
ATOM 797 C CA . VAL A 1 104 ? 1.334 9.112 13.231 1.00 93.44 104 VAL A CA 1
ATOM 798 C C . VAL A 1 104 ? 1.738 10.594 13.260 1.00 93.44 104 VAL A C 1
ATOM 800 O O . VAL A 1 104 ? 0.935 11.409 13.725 1.00 93.44 104 VAL A O 1
ATOM 803 N N . PRO A 1 105 ? 2.942 10.972 12.788 1.00 93.38 105 PRO A N 1
ATOM 804 C CA . PRO A 1 105 ? 3.327 12.379 12.684 1.00 93.38 105 PRO A CA 1
ATOM 805 C C . PRO A 1 105 ? 2.468 13.108 11.645 1.00 93.38 105 PRO A C 1
ATOM 807 O O . PRO A 1 105 ? 2.035 12.505 10.663 1.00 93.38 105 PRO A O 1
ATOM 810 N N . ASN A 1 106 ? 2.254 14.413 11.834 1.00 95.81 106 ASN A N 1
ATOM 811 C CA . ASN A 1 106 ? 1.623 15.249 10.808 1.00 95.81 106 ASN A CA 1
ATOM 812 C C . ASN A 1 106 ? 2.500 15.322 9.545 1.00 95.81 106 ASN A C 1
ATOM 814 O O . ASN A 1 106 ? 3.679 14.953 9.556 1.00 95.81 106 ASN A O 1
ATOM 818 N N . TYR A 1 107 ? 1.937 15.839 8.453 1.00 96.81 107 TYR A N 1
ATOM 819 C CA . TYR A 1 107 ? 2.624 15.918 7.165 1.00 96.81 107 TYR A CA 1
ATOM 820 C C . TYR A 1 107 ? 3.966 16.662 7.237 1.00 96.81 107 TYR A C 1
ATOM 822 O O . TYR A 1 107 ? 4.962 16.195 6.688 1.00 96.81 107 TYR A O 1
ATOM 830 N N . VAL A 1 108 ? 4.021 17.806 7.922 1.00 96.88 108 VAL A N 1
ATOM 831 C CA . VAL A 1 108 ? 5.244 18.622 7.995 1.00 96.88 108 VAL A CA 1
ATOM 832 C C . VAL A 1 108 ? 6.350 17.876 8.738 1.00 96.88 108 VAL A C 1
ATOM 834 O O . VAL A 1 108 ? 7.486 17.835 8.260 1.00 96.88 108 VAL A O 1
ATOM 837 N N . ASP A 1 109 ? 6.021 17.247 9.863 1.00 95.94 109 ASP A N 1
ATOM 838 C CA . ASP A 1 109 ? 6.972 16.494 10.677 1.00 95.94 109 ASP A CA 1
ATOM 839 C C . ASP A 1 109 ? 7.451 15.231 9.954 1.00 95.94 109 ASP A C 1
ATOM 841 O O . ASP A 1 109 ? 8.655 14.960 9.919 1.00 95.94 109 ASP A O 1
ATOM 845 N N . ALA A 1 110 ? 6.538 14.496 9.310 1.00 94.44 110 ALA A N 1
ATOM 846 C CA . ALA A 1 110 ? 6.866 13.319 8.508 1.00 94.44 110 ALA A CA 1
ATOM 847 C C . ALA A 1 110 ? 7.871 13.662 7.396 1.00 94.44 110 ALA A C 1
ATOM 849 O O . ALA A 1 110 ? 8.915 13.017 7.283 1.00 94.44 110 ALA A O 1
ATOM 850 N N . MET A 1 111 ? 7.602 14.727 6.630 1.00 95.75 111 MET A N 1
ATOM 851 C CA . MET A 1 111 ? 8.470 15.143 5.524 1.00 95.75 111 MET A CA 1
ATOM 852 C C . MET A 1 111 ? 9.815 15.692 6.015 1.00 95.75 111 MET A C 1
ATOM 854 O O . MET A 1 111 ? 10.854 15.423 5.411 1.00 95.75 111 MET A O 1
ATOM 858 N N . SER A 1 112 ? 9.818 16.447 7.118 1.00 95.62 112 SER A N 1
ATOM 859 C CA . SER A 1 112 ? 11.033 17.080 7.652 1.00 95.62 112 SER A CA 1
ATOM 860 C C . SER A 1 112 ? 11.992 16.070 8.280 1.00 95.62 112 SER A C 1
ATOM 862 O O . SER A 1 112 ? 13.208 16.212 8.164 1.00 95.62 112 SER A O 1
ATOM 864 N N . THR A 1 113 ? 11.454 15.037 8.930 1.00 92.00 113 THR A N 1
ATOM 865 C CA . THR A 1 113 ? 12.245 13.969 9.561 1.00 92.00 113 THR A CA 1
ATOM 866 C C . THR A 1 113 ? 12.575 12.826 8.608 1.00 92.00 113 THR A C 1
ATOM 868 O O . THR A 1 113 ? 13.449 12.019 8.920 1.00 92.00 113 THR A O 1
ATOM 871 N N . ARG A 1 114 ? 11.901 12.761 7.448 1.00 88.44 114 ARG A N 1
ATOM 872 C CA . ARG A 1 114 ? 11.924 11.612 6.527 1.00 88.44 114 ARG A CA 1
ATOM 873 C C . ARG A 1 114 ? 11.539 10.304 7.217 1.00 88.44 114 ARG A C 1
ATOM 875 O O . ARG A 1 114 ? 12.010 9.242 6.826 1.00 88.44 114 ARG A O 1
ATOM 882 N N . ALA A 1 115 ? 10.720 10.393 8.264 1.00 81.50 115 ALA A N 1
ATOM 883 C CA . ALA A 1 115 ? 10.244 9.219 8.978 1.00 81.50 115 ALA A CA 1
ATOM 884 C C . ALA A 1 115 ? 9.276 8.398 8.113 1.00 81.50 115 ALA A C 1
ATOM 886 O O . ALA A 1 115 ? 9.297 7.176 8.198 1.00 81.50 115 ALA A O 1
ATOM 887 N N . HIS A 1 116 ? 8.468 9.072 7.281 1.00 87.88 116 HIS A N 1
ATOM 888 C CA . HIS A 1 116 ? 7.452 8.462 6.417 1.00 87.88 116 HIS A CA 1
ATOM 889 C C . HIS A 1 116 ? 7.336 9.198 5.088 1.00 87.88 116 HIS A C 1
ATOM 891 O O . HIS A 1 116 ? 7.579 10.408 5.014 1.00 87.88 116 HIS A O 1
ATOM 897 N N . GLU A 1 117 ? 6.916 8.476 4.054 1.00 92.00 117 GLU A N 1
ATOM 898 C CA . GLU A 1 117 ? 6.617 9.051 2.749 1.00 92.00 117 GLU A CA 1
ATOM 899 C C . GLU A 1 1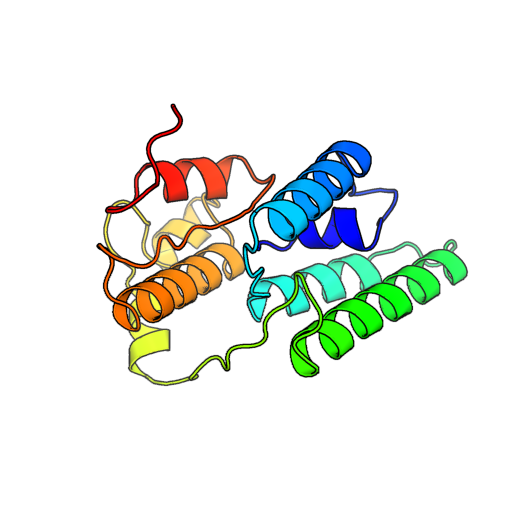17 ? 5.183 9.596 2.691 1.00 92.00 117 GLU A C 1
ATOM 901 O O . GLU A 1 117 ? 4.317 9.287 3.512 1.00 92.00 117 GLU A O 1
ATOM 906 N N . ALA A 1 118 ? 4.898 10.447 1.703 1.00 94.31 118 ALA A N 1
ATOM 907 C CA . ALA A 1 118 ? 3.547 10.972 1.525 1.00 94.31 118 ALA A CA 1
ATOM 908 C C . ALA A 1 118 ? 2.540 9.849 1.202 1.00 94.31 118 ALA A C 1
ATOM 910 O O . ALA A 1 118 ? 1.380 9.934 1.607 1.00 94.31 118 ALA A O 1
ATOM 911 N N . GLY A 1 119 ? 2.964 8.785 0.512 1.00 94.25 119 GLY A N 1
ATOM 912 C CA . GLY A 1 119 ? 2.107 7.627 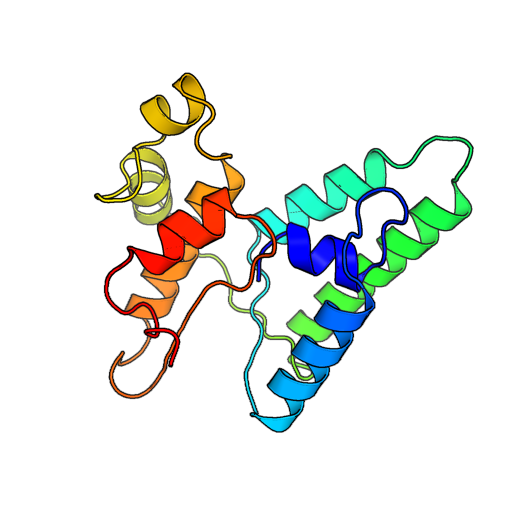0.274 1.00 94.25 119 GLY A CA 1
ATOM 913 C C . GLY A 1 119 ? 1.718 6.900 1.549 1.00 94.25 119 GLY A C 1
ATOM 914 O O . GLY A 1 119 ? 0.538 6.585 1.699 1.00 94.25 119 GLY A O 1
ATOM 915 N N . ASP A 1 120 ? 2.643 6.734 2.498 1.00 95.19 120 ASP A N 1
ATOM 916 C CA . ASP A 1 120 ? 2.355 6.140 3.809 1.00 95.19 120 ASP A CA 1
ATOM 917 C C . ASP A 1 120 ? 1.215 6.885 4.504 1.00 95.19 120 ASP A C 1
ATOM 919 O O . ASP A 1 120 ? 0.222 6.286 4.925 1.00 95.19 120 ASP A O 1
ATOM 923 N N . LEU A 1 121 ? 1.314 8.216 4.570 1.00 95.62 121 LEU A N 1
ATOM 924 C CA . LEU A 1 121 ? 0.292 9.057 5.192 1.00 95.62 121 LEU A CA 1
ATOM 925 C C . LEU A 1 121 ? -1.064 8.921 4.489 1.00 95.62 121 LEU A C 1
ATOM 927 O O . LEU A 1 121 ? -2.109 8.873 5.150 1.00 95.62 121 LEU A O 1
ATOM 931 N N . LEU A 1 122 ? -1.074 8.814 3.157 1.00 95.44 122 LEU A N 1
ATOM 932 C CA . LEU A 1 122 ? -2.307 8.604 2.403 1.00 95.44 122 LEU A CA 1
ATOM 933 C C . LEU A 1 122 ? -2.899 7.212 2.673 1.00 95.44 122 LEU A C 1
ATOM 935 O O . LEU A 1 122 ? -4.091 7.117 2.960 1.00 95.44 122 LEU A O 1
ATOM 939 N N . ILE A 1 123 ? -2.084 6.152 2.684 1.00 95.44 123 ILE A N 1
ATOM 940 C CA . ILE A 1 123 ? -2.511 4.782 3.016 1.00 95.44 123 ILE A CA 1
ATOM 941 C C . ILE A 1 123 ? -3.114 4.726 4.422 1.00 95.44 123 ILE A C 1
ATOM 943 O O . ILE A 1 123 ? -4.156 4.097 4.623 1.00 95.44 123 ILE A O 1
ATOM 947 N N . LEU A 1 124 ? -2.493 5.391 5.396 1.00 95.12 124 LEU A N 1
ATOM 948 C CA . LEU A 1 124 ? -2.984 5.450 6.773 1.00 95.12 124 LEU A CA 1
ATOM 949 C C . LEU A 1 124 ? -4.322 6.196 6.868 1.00 95.12 124 LEU A C 1
ATOM 951 O O . LEU A 1 124 ? -5.228 5.747 7.576 1.00 95.12 124 LEU A O 1
ATOM 955 N N . SER A 1 125 ? -4.487 7.273 6.103 1.00 94.50 125 SER A N 1
ATOM 956 C CA . SER A 1 125 ? -5.746 8.029 6.042 1.00 94.50 125 SER A CA 1
ATOM 957 C C . SER A 1 125 ? -6.867 7.205 5.389 1.00 94.50 125 SER A C 1
ATOM 959 O O . SER A 1 125 ? -7.998 7.131 5.886 1.00 94.50 125 SER A O 1
ATOM 961 N N . GLU A 1 126 ? -6.545 6.487 4.309 1.00 93.75 126 GLU A N 1
ATOM 962 C CA . GLU A 1 126 ? -7.447 5.521 3.675 1.00 93.75 126 GLU A CA 1
ATOM 963 C C . GLU A 1 126 ? -7.844 4.389 4.635 1.00 93.75 126 GLU A C 1
ATOM 965 O O . GLU A 1 126 ? -9.026 4.042 4.726 1.00 93.75 126 GLU A O 1
ATOM 970 N N . LEU A 1 127 ? -6.885 3.845 5.395 1.00 93.06 127 LEU A N 1
ATOM 971 C CA . LEU A 1 127 ? -7.113 2.802 6.397 1.00 93.06 127 LEU A CA 1
ATOM 972 C C . LEU A 1 127 ? -8.108 3.261 7.466 1.00 93.06 127 LEU A C 1
ATOM 974 O O . LEU A 1 127 ? -9.035 2.513 7.785 1.00 93.06 127 LEU A O 1
ATOM 978 N N . ARG A 1 128 ? -7.943 4.472 8.018 1.00 91.69 128 ARG A N 1
ATOM 979 C CA . ARG A 1 128 ? -8.863 5.011 9.037 1.00 91.69 128 ARG A CA 1
ATOM 980 C C . ARG A 1 128 ? -10.283 5.116 8.503 1.00 91.69 128 ARG A C 1
ATOM 982 O O . ARG A 1 128 ? -11.215 4.648 9.156 1.00 91.69 128 ARG A O 1
ATOM 989 N N . ARG A 1 129 ? -10.456 5.655 7.294 1.00 91.00 129 ARG A N 1
ATOM 990 C CA . ARG A 1 129 ? -11.774 5.745 6.642 1.00 91.00 129 ARG A CA 1
ATOM 991 C C . ARG A 1 129 ? -12.388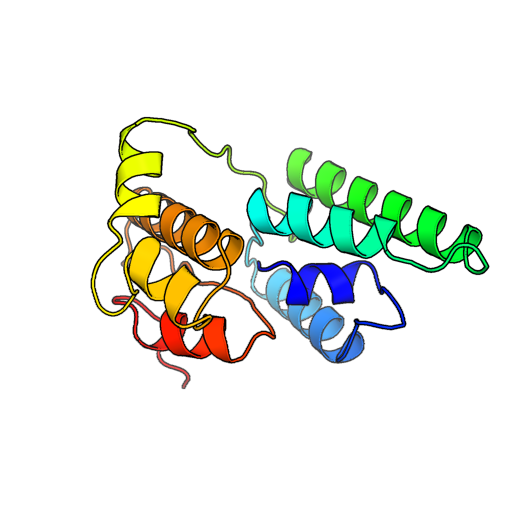 4.383 6.385 1.00 91.00 129 ARG A C 1
ATOM 993 O O . ARG A 1 129 ? -13.593 4.199 6.569 1.00 91.00 129 ARG A O 1
ATOM 1000 N N . LEU A 1 130 ? -11.569 3.435 5.944 1.00 90.50 130 LEU A N 1
ATOM 1001 C CA . LEU A 1 130 ? -12.021 2.082 5.686 1.00 90.50 130 LEU A CA 1
ATOM 1002 C C . LEU A 1 130 ? -12.485 1.424 6.988 1.00 90.50 130 LEU A C 1
ATOM 1004 O O . LEU A 1 130 ? -13.600 0.919 7.029 1.00 90.50 130 LEU A O 1
ATOM 1008 N N . ARG A 1 131 ? -11.706 1.525 8.071 1.00 91.56 131 ARG A N 1
ATOM 1009 C CA . ARG A 1 131 ? -12.102 1.053 9.406 1.00 91.56 131 ARG A CA 1
ATOM 1010 C C . ARG A 1 131 ? -13.393 1.711 9.893 1.00 91.56 131 ARG A C 1
ATOM 1012 O O . ARG A 1 131 ? -14.310 1.014 10.304 1.00 91.56 131 ARG A O 1
ATOM 1019 N N . ALA A 1 132 ? -13.529 3.027 9.757 1.00 90.31 132 ALA A N 1
ATOM 1020 C CA . ALA A 1 132 ? -14.752 3.736 10.141 1.00 90.31 132 ALA A CA 1
ATOM 1021 C C . ALA A 1 132 ? -16.001 3.292 9.350 1.00 90.31 132 ALA A C 1
ATOM 1023 O O . ALA A 1 132 ? -17.122 3.502 9.803 1.00 90.31 132 ALA A O 1
ATOM 1024 N N . SER A 1 133 ? -15.822 2.668 8.180 1.00 90.25 133 SER A N 1
ATOM 1025 C CA . SER A 1 133 ? -16.920 2.178 7.339 1.00 90.25 133 SER A CA 1
ATOM 1026 C C . SER A 1 133 ? -17.405 0.769 7.710 1.00 90.25 133 SER A C 1
ATOM 1028 O O . SER A 1 133 ? -18.363 0.297 7.101 1.00 90.25 133 SER A O 1
ATOM 1030 N N . TYR A 1 134 ? -16.761 0.091 8.669 1.00 89.44 134 TYR A N 1
ATOM 1031 C CA . TYR A 1 134 ? -17.119 -1.267 9.086 1.00 89.44 134 TYR A CA 1
ATOM 1032 C C . TYR A 1 134 ? -17.161 -1.416 10.615 1.00 89.44 134 TYR A C 1
ATOM 1034 O O . TYR A 1 134 ? -16.312 -0.847 11.308 1.00 89.44 134 TYR A O 1
ATOM 1042 N N . PRO A 1 135 ? -18.079 -2.242 11.154 1.00 88.69 135 PRO A N 1
ATOM 1043 C CA . PRO A 1 135 ? -18.041 -2.642 12.557 1.00 88.69 135 PRO A CA 1
ATOM 1044 C C . PRO A 1 135 ? -16.718 -3.355 12.873 1.00 88.69 135 PRO A C 1
ATOM 1046 O O . PRO A 1 135 ? -16.410 -4.404 12.302 1.00 88.69 135 PRO A O 1
ATOM 1049 N N . GLN A 1 136 ? -15.907 -2.757 13.748 1.00 82.38 136 GLN A N 1
ATOM 1050 C CA . GLN A 1 136 ? -14.544 -3.221 14.055 1.00 82.38 136 GLN A CA 1
ATOM 1051 C C . GLN A 1 136 ? -14.510 -4.539 14.847 1.00 82.38 136 GLN A C 1
ATOM 1053 O O . GLN A 1 136 ? -13.481 -5.207 14.904 1.00 82.38 136 GLN A O 1
ATOM 1058 N N . ASP A 1 137 ? -15.632 -4.916 15.452 1.00 85.44 137 ASP A N 1
ATOM 1059 C CA . ASP A 1 137 ? -15.870 -6.195 16.118 1.00 85.44 137 ASP A CA 1
ATOM 1060 C C . ASP A 1 137 ? -16.160 -7.340 15.133 1.00 85.44 137 ASP A C 1
ATOM 1062 O O . ASP A 1 137 ? -15.991 -8.507 15.481 1.00 85.44 137 ASP A O 1
ATOM 1066 N N . VAL A 1 138 ? -16.548 -7.011 13.896 1.00 85.75 138 VAL A N 1
ATOM 1067 C CA . VAL A 1 138 ? -16.888 -7.982 12.844 1.00 85.75 138 VAL A CA 1
ATOM 1068 C C . VAL A 1 138 ? -15.795 -8.072 11.780 1.00 85.75 138 VAL A C 1
ATOM 1070 O O . VAL A 1 138 ? -15.488 -9.163 11.299 1.00 85.75 138 VAL A O 1
ATOM 1073 N N . VAL A 1 139 ? -15.200 -6.938 11.395 1.00 87.69 139 VAL A N 1
ATOM 1074 C CA . VAL A 1 139 ? -14.232 -6.867 10.293 1.00 87.69 139 VAL A CA 1
ATOM 1075 C C . VAL A 1 139 ? -12.901 -6.319 10.788 1.00 87.69 139 VAL A C 1
ATOM 1077 O O . VAL A 1 139 ? -12.791 -5.160 11.182 1.00 87.69 139 VAL A O 1
ATOM 1080 N N . GLN A 1 140 ? -11.858 -7.143 10.688 1.00 89.56 140 GLN A N 1
ATOM 1081 C CA . GLN A 1 140 ? -10.486 -6.711 10.931 1.00 89.56 140 GLN A CA 1
ATOM 1082 C C . GLN A 1 140 ? -9.861 -6.170 9.648 1.00 89.56 140 GLN A C 1
ATOM 1084 O O . GLN A 1 140 ? -9.837 -6.839 8.616 1.00 89.56 140 GLN A O 1
ATOM 1089 N N . ILE A 1 141 ? -9.331 -4.951 9.726 1.00 91.62 141 ILE A N 1
ATOM 1090 C CA . ILE A 1 141 ? -8.717 -4.258 8.593 1.00 91.62 141 ILE A CA 1
ATOM 1091 C C . ILE A 1 141 ? -7.321 -3.808 9.003 1.00 91.62 141 ILE A C 1
ATOM 1093 O O . ILE A 1 141 ? -7.154 -3.099 9.999 1.00 91.62 141 ILE A O 1
ATOM 1097 N N . GLY A 1 142 ? -6.319 -4.207 8.227 1.00 93.19 142 GLY A N 1
ATOM 1098 C CA . GLY A 1 142 ? -4.918 -3.873 8.460 1.00 93.19 142 GLY A CA 1
ATOM 1099 C C . GLY A 1 142 ? -4.192 -3.493 7.177 1.00 93.19 142 GLY A C 1
ATOM 1100 O O . GLY A 1 142 ? -4.734 -3.592 6.074 1.00 93.19 142 GLY A O 1
ATOM 1101 N N . VAL A 1 143 ? -2.943 -3.071 7.338 1.00 95.19 143 VAL A N 1
ATOM 1102 C CA . VAL A 1 143 ? -2.022 -2.831 6.228 1.00 95.19 143 VAL A CA 1
ATOM 1103 C C . VAL A 1 143 ? -1.151 -4.066 6.065 1.00 95.19 143 VAL A C 1
ATOM 1105 O O . VAL A 1 143 ? -0.722 -4.675 7.039 1.00 95.19 143 VAL A O 1
ATOM 1108 N N . TRP A 1 144 ? -0.921 -4.452 4.816 1.00 95.50 144 TRP A N 1
ATOM 1109 C CA . TRP A 1 144 ? 0.090 -5.439 4.473 1.00 95.50 144 TRP A CA 1
ATOM 1110 C C . TRP A 1 144 ? 1.208 -4.702 3.755 1.00 95.50 144 TRP A C 1
ATOM 1112 O O . TRP A 1 144 ? 0.969 -4.188 2.660 1.00 95.50 144 TRP A O 1
ATOM 1122 N N . THR A 1 145 ? 2.363 -4.630 4.405 1.00 95.00 145 THR A N 1
ATOM 1123 C CA . THR A 1 145 ? 3.571 -3.945 3.946 1.00 95.00 145 THR A CA 1
ATOM 1124 C C . THR A 1 145 ? 4.800 -4.818 4.227 1.00 95.00 145 THR A C 1
ATOM 1126 O O . THR A 1 145 ? 4.736 -5.696 5.091 1.00 95.00 145 THR A O 1
ATOM 1129 N N . LEU A 1 146 ? 5.873 -4.615 3.461 1.00 94.00 146 LEU A N 1
ATOM 1130 C CA . LEU A 1 146 ? 7.227 -5.092 3.769 1.00 94.00 146 LEU A CA 1
ATOM 1131 C C . LEU A 1 146 ? 8.143 -3.942 4.227 1.00 94.00 146 LEU A C 1
ATOM 1133 O O . LEU A 1 146 ? 9.310 -4.176 4.514 1.00 94.00 146 LEU A O 1
ATOM 1137 N N . ASP A 1 147 ? 7.627 -2.712 4.270 1.00 92.25 147 ASP A N 1
ATOM 1138 C CA . ASP A 1 147 ? 8.327 -1.555 4.813 1.00 92.25 147 ASP A CA 1
ATOM 1139 C C . ASP A 1 147 ? 8.238 -1.560 6.346 1.00 92.25 147 ASP A C 1
ATOM 1141 O O . ASP A 1 147 ? 7.149 -1.464 6.925 1.00 92.25 147 ASP A O 1
ATOM 1145 N N . ASP A 1 148 ? 9.390 -1.677 7.009 1.00 91.12 148 ASP A N 1
ATOM 1146 C CA . ASP A 1 148 ? 9.478 -1.728 8.470 1.00 91.12 148 ASP A CA 1
ATOM 1147 C C . ASP A 1 148 ? 9.013 -0.421 9.133 1.00 91.12 148 ASP A C 1
ATOM 1149 O O . ASP A 1 148 ? 8.452 -0.450 10.230 1.00 91.12 148 ASP A O 1
ATOM 1153 N N . GLY A 1 149 ? 9.213 0.731 8.488 1.00 91.00 149 GLY A N 1
ATOM 1154 C CA . GLY A 1 149 ? 8.784 2.035 8.996 1.00 91.00 149 GLY A CA 1
ATOM 1155 C C . GLY A 1 149 ? 7.262 2.142 9.056 1.00 91.00 149 GLY A C 1
ATOM 1156 O O . GLY A 1 149 ? 6.693 2.452 10.109 1.00 91.00 149 GLY A O 1
ATOM 1157 N N . LEU A 1 150 ? 6.592 1.807 7.954 1.00 92.75 150 LEU A N 1
ATOM 1158 C CA . LEU A 1 150 ? 5.138 1.746 7.877 1.00 92.75 150 LEU A CA 1
ATOM 1159 C C . LEU A 1 150 ? 4.583 0.653 8.800 1.00 92.75 150 LEU A C 1
ATOM 1161 O O . LEU A 1 150 ? 3.595 0.884 9.503 1.00 92.75 150 LEU A O 1
ATOM 1165 N N . GLN A 1 151 ? 5.226 -0.518 8.857 1.00 93.50 151 GLN A N 1
ATOM 1166 C CA . GLN A 1 151 ? 4.811 -1.612 9.738 1.00 93.50 151 GLN A CA 1
ATOM 1167 C C . GLN A 1 151 ? 4.860 -1.199 11.217 1.00 93.50 151 GLN A C 1
ATOM 1169 O O . GLN A 1 151 ? 3.897 -1.436 11.950 1.00 93.50 151 GLN A O 1
ATOM 1174 N N . ASN A 1 152 ? 5.932 -0.522 11.640 1.00 91.69 152 ASN A N 1
ATOM 1175 C CA . ASN A 1 152 ? 6.093 -0.032 13.008 1.00 91.69 152 ASN A CA 1
ATOM 1176 C C . ASN A 1 152 ? 4.994 0.956 13.409 1.00 91.69 152 ASN A C 1
ATOM 1178 O O . ASN A 1 152 ? 4.531 0.918 14.551 1.00 91.69 152 ASN A O 1
ATOM 1182 N N . ILE A 1 153 ? 4.552 1.829 12.498 1.00 91.38 153 ILE A N 1
ATOM 1183 C CA . ILE A 1 153 ? 3.400 2.699 12.762 1.00 91.38 153 ILE A CA 1
ATOM 1184 C C . ILE A 1 153 ? 2.119 1.882 12.882 1.00 91.38 153 ILE A C 1
ATOM 1186 O O . ILE A 1 153 ? 1.353 2.076 13.827 1.00 91.38 153 ILE A O 1
ATOM 1190 N N . VAL A 1 154 ? 1.866 0.987 11.926 1.00 92.12 154 VAL A N 1
ATOM 1191 C CA . VAL A 1 154 ? 0.622 0.212 11.859 1.00 92.12 154 VAL A CA 1
ATOM 1192 C C . VAL A 1 154 ? 0.417 -0.613 13.128 1.00 92.12 154 VAL A C 1
ATOM 1194 O O . VAL A 1 154 ? -0.706 -0.670 13.631 1.00 92.12 154 VAL A O 1
ATOM 1197 N N . ASP A 1 155 ? 1.488 -1.183 13.681 1.00 90.75 155 ASP A N 1
ATOM 1198 C CA . ASP A 1 155 ? 1.453 -1.974 14.916 1.00 90.75 155 ASP A CA 1
ATOM 1199 C C . ASP A 1 155 ? 1.124 -1.137 16.167 1.00 90.75 155 ASP A C 1
ATOM 1201 O O . ASP A 1 155 ? 0.613 -1.670 17.154 1.00 90.75 155 ASP A O 1
ATOM 1205 N N . GLN A 1 156 ? 1.349 0.179 16.121 1.00 89.12 156 GLN A N 1
ATOM 1206 C CA . GLN A 1 156 ? 1.003 1.111 17.200 1.00 89.12 156 GLN A CA 1
ATOM 1207 C C . GLN A 1 156 ? -0.417 1.683 17.071 1.00 89.12 156 GLN A C 1
ATOM 1209 O O . GLN A 1 156 ? -0.912 2.320 18.005 1.00 89.12 156 GLN A O 1
ATOM 1214 N N . LEU A 1 157 ? -1.098 1.477 15.937 1.00 88.56 157 LEU A N 1
ATOM 1215 C CA . LEU A 1 157 ? -2.444 2.007 15.739 1.00 88.56 157 LEU A CA 1
ATOM 1216 C C . LEU A 1 157 ? -3.485 1.270 16.598 1.00 88.56 157 LEU A C 1
ATOM 1218 O O . LEU A 1 157 ? -3.462 0.039 16.705 1.00 88.56 157 LEU A O 1
ATOM 1222 N N . PRO A 1 158 ? -4.499 1.985 17.117 1.00 79.25 158 PRO A N 1
ATOM 1223 C CA . PRO A 1 158 ? -5.659 1.351 17.734 1.00 79.25 158 PRO A CA 1
ATOM 1224 C C . PRO A 1 158 ? -6.317 0.345 16.781 1.00 79.25 158 PRO A C 1
ATOM 1226 O O . PRO A 1 158 ? -6.483 0.617 15.590 1.00 79.25 158 PRO A O 1
ATOM 1229 N N . GLY A 1 159 ? -6.689 -0.830 17.294 1.00 73.12 159 GLY A N 1
ATOM 1230 C CA . GLY A 1 159 ? -7.286 -1.898 16.484 1.00 73.12 159 GLY A CA 1
ATOM 1231 C C . GLY A 1 159 ? -6.296 -2.668 15.601 1.00 73.12 159 GLY A C 1
ATOM 1232 O O . GLY A 1 159 ? -6.728 -3.445 14.752 1.00 73.12 159 GLY A O 1
ATOM 1233 N N . ALA A 1 160 ? -4.980 -2.483 15.775 1.00 65.00 160 ALA A N 1
ATOM 1234 C CA . ALA A 1 160 ? -3.994 -3.398 15.209 1.00 65.00 160 ALA A CA 1
ATOM 1235 C C . ALA A 1 160 ? -4.244 -4.827 15.723 1.00 65.00 160 ALA A C 1
ATOM 1237 O O . ALA A 1 160 ? -4.431 -5.055 16.924 1.00 65.00 160 ALA A O 1
ATOM 1238 N N . ALA A 1 161 ? -4.264 -5.800 14.809 1.00 58.22 161 ALA A N 1
ATOM 1239 C CA . ALA A 1 161 ? -4.308 -7.204 15.187 1.00 58.22 161 ALA A CA 1
ATOM 1240 C C . ALA A 1 161 ? -3.007 -7.520 15.936 1.00 58.22 161 ALA A C 1
ATOM 1242 O O . ALA A 1 161 ? -1.936 -7.535 15.334 1.00 58.22 161 ALA A O 1
ATOM 1243 N N . ARG A 1 162 ? -3.080 -7.728 17.258 1.00 46.78 162 ARG A N 1
ATOM 1244 C CA . ARG A 1 162 ? -1.912 -8.160 18.037 1.00 46.78 162 ARG A CA 1
ATOM 1245 C C . ARG A 1 162 ? -1.393 -9.455 17.418 1.00 46.78 162 ARG A C 1
ATOM 1247 O O . ARG A 1 162 ? -2.139 -10.436 17.384 1.00 46.78 162 ARG A O 1
ATOM 1254 N N . ARG A 1 163 ? -0.147 -9.444 16.929 1.00 43.28 163 ARG A N 1
ATOM 1255 C CA . ARG A 1 163 ? 0.549 -10.659 16.486 1.00 43.28 163 ARG A CA 1
ATOM 1256 C C . ARG A 1 163 ? 0.464 -11.672 17.636 1.00 43.28 163 ARG A C 1
ATOM 1258 O O . ARG A 1 163 ? 0.904 -11.367 18.744 1.00 43.28 163 ARG A O 1
ATOM 1265 N N . ARG A 1 164 ? -0.210 -12.798 17.399 1.00 31.75 164 ARG A N 1
ATOM 1266 C CA . ARG A 1 164 ? -0.138 -13.972 18.274 1.00 31.75 164 ARG A CA 1
ATOM 1267 C C . ARG A 1 164 ? 1.057 -14.809 17.866 1.00 31.75 164 ARG A C 1
ATOM 1269 O O . ARG A 1 164 ? 1.297 -14.880 16.641 1.00 31.75 164 ARG A O 1
#

Secondary structure (DSSP, 8-state):
--HHHHHHHHT-TTT-S-HHHHHHHHHHHHHTT--EE--HHHHHHHHHHHHHS-GGGHHHHHHHHHHHHHHHHHHHHT-TTEE-------HHHHHHHHH--TTSPPHHHHHHHTSS-HHHHHHHHHHHHHHHTS-TTT-------S-HHHHHHHHHSTT-----

pLDDT: mean 91.28, std 8.81, range [31.75, 98.5]

Radius of gyration: 16.03 Å; chains: 1; bounding box: 36×38×40 Å

Foldseek 3Di:
DALLLLCLQLCPPVRNDCVPVSVVVQVVCQVVLHADEDFPLSLVVNLVVLVPNDPVPVVSSVSSVVSSVVLVVCQVVVPPNHHYDDDDPDPVLVCCLACPDPPDHGPVCCVVVVLDDSSLSSVVSVQVVVCVVDDLVVDQTFDDHPDPSSVVRRCVDPRRDPDD

Sequence (164 aa):
MDSSVLINVIGIRMEAQDVDAVRQGLAERIRGSVRVQIPVAAVIETAQHVQRIPAGNGDHRRACAEKLSGVIKDALRGEAPWAFRGLHWDEALLRDFLDQAPPVPNYVDAMSTRAHEAGDLLILSELRRLRASYPQDVVQIGVWTLDDGLQNIVDQLPGAARRR